Protein AF-A0A523US84-F1 (afdb_monomer)

Organism: Aerophobetes bacterium (NCBI:txid2030807)

Radius of gyration: 10.85 Å; Cα contacts (8 Å, |Δi|>4): 55; chains: 1; bounding box: 29×22×25 Å

Mean predicted aligned error: 3.03 Å

Solvent-accessible surface area (backbone atoms only — not comparable to full-atom values): 3458 Å² total; per-residue (Å²): 115,49,90,83,56,61,55,68,65,81,87,53,90,48,72,28,38,62,74,56,33,43,58,54,26,50,77,71,58,26,50,48,40,65,80,44,58,75,74,50,32,68,72,64,67,36,38,53,66,52,52,48,65,74,72,53,133

Structure (mmCIF, N/CA/C/O backbone):
data_AF-A0A523US84-F1
#
_entry.id   AF-A0A523US84-F1
#
loop_
_atom_site.group_PDB
_atom_site.id
_atom_site.type_symbol
_atom_site.label_atom_id
_atom_site.label_alt_id
_atom_site.label_comp_id
_atom_site.label_asym_id
_atom_site.label_entity_id
_atom_site.label_seq_id
_atom_site.pdbx_PDB_ins_code
_atom_site.Cartn_x
_atom_site.Cartn_y
_atom_site.Cartn_z
_atom_site.occupancy
_atom_site.B_iso_or_equiv
_atom_site.auth_seq_id
_atom_site.auth_comp_id
_atom_site.auth_asym_id
_atom_site.auth_atom_id
_atom_site.pdbx_PDB_model_num
ATOM 1 N N . MET A 1 1 ? 2.467 2.016 -16.045 1.00 61.38 1 MET A N 1
ATOM 2 C CA . MET A 1 1 ? 3.399 2.649 -15.093 1.00 61.38 1 MET A CA 1
ATOM 3 C C . MET A 1 1 ? 2.783 3.966 -14.637 1.00 61.38 1 MET A C 1
ATOM 5 O O . MET A 1 1 ? 2.499 4.790 -15.496 1.00 61.38 1 MET A O 1
ATOM 9 N N . ARG A 1 2 ? 2.512 4.168 -13.343 1.00 72.38 2 ARG A N 1
ATOM 10 C CA . ARG A 1 2 ? 2.129 5.484 -12.809 1.00 72.38 2 ARG A CA 1
ATOM 11 C C . ARG A 1 2 ? 3.409 6.299 -12.621 1.00 72.38 2 ARG A C 1
ATOM 13 O O . ARG A 1 2 ? 4.239 5.900 -11.810 1.00 72.38 2 ARG A O 1
ATOM 20 N N . ALA A 1 3 ? 3.562 7.383 -13.382 1.00 73.62 3 ALA A N 1
ATOM 21 C CA . ALA A 1 3 ? 4.741 8.250 -13.319 1.00 73.62 3 ALA A CA 1
ATOM 22 C C . ALA A 1 3 ? 4.941 8.856 -11.914 1.00 73.62 3 ALA A C 1
ATOM 24 O O . ALA A 1 3 ? 6.068 8.933 -11.440 1.00 73.62 3 ALA A O 1
ATOM 25 N N . ASP A 1 4 ? 3.848 9.146 -11.201 1.00 78.69 4 ASP A N 1
ATOM 26 C CA . ASP A 1 4 ? 3.869 9.825 -9.896 1.00 78.69 4 ASP A CA 1
ATOM 27 C C . ASP A 1 4 ? 3.700 8.862 -8.708 1.00 78.69 4 ASP A C 1
ATOM 29 O O . ASP A 1 4 ? 2.915 9.096 -7.787 1.00 78.69 4 ASP A O 1
ATOM 33 N N . CYS A 1 5 ? 4.377 7.709 -8.727 1.00 90.69 5 CYS A N 1
ATOM 34 C CA . CYS A 1 5 ? 4.324 6.797 -7.584 1.00 90.69 5 CYS A CA 1
ATOM 35 C C . CYS A 1 5 ? 5.098 7.372 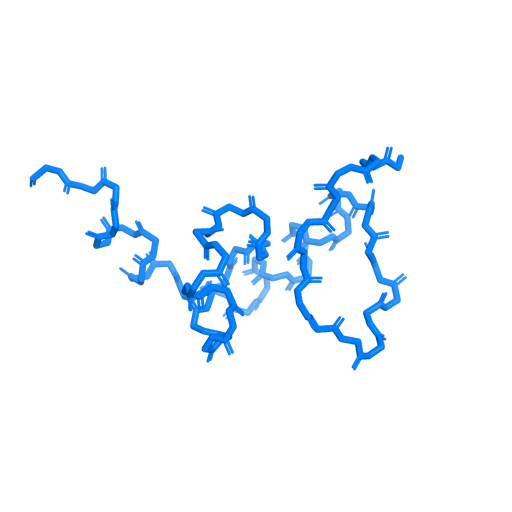-6.387 1.00 90.69 5 CYS A C 1
ATOM 37 O O . CYS A 1 5 ? 6.326 7.350 -6.368 1.00 90.69 5 CYS A O 1
ATOM 39 N N . SER A 1 6 ? 4.372 7.809 -5.356 1.00 88.56 6 SER A N 1
ATOM 40 C CA . SER A 1 6 ? 4.931 8.367 -4.117 1.00 88.56 6 SER A CA 1
ATOM 41 C C . SER A 1 6 ? 5.317 7.326 -3.056 1.00 88.56 6 SER A C 1
ATOM 43 O O . SER A 1 6 ? 5.624 7.706 -1.931 1.00 88.56 6 SER A O 1
ATOM 45 N N . CYS A 1 7 ? 5.333 6.029 -3.396 1.00 91.81 7 CYS A N 1
ATOM 46 C CA . CYS A 1 7 ? 5.795 4.979 -2.483 1.00 91.81 7 CYS A CA 1
ATOM 47 C C . CYS A 1 7 ? 7.221 5.289 -2.005 1.00 91.81 7 CYS A C 1
ATOM 49 O O . CYS A 1 7 ? 8.136 5.423 -2.827 1.00 91.81 7 CYS A O 1
ATOM 51 N N . THR A 1 8 ? 7.396 5.404 -0.690 1.00 91.69 8 THR A N 1
ATOM 52 C CA . THR A 1 8 ? 8.666 5.791 -0.048 1.00 91.69 8 THR A CA 1
ATOM 53 C C . THR A 1 8 ? 9.597 4.605 0.179 1.00 91.69 8 THR A C 1
ATOM 55 O O . THR A 1 8 ? 10.772 4.803 0.478 1.00 91.69 8 THR A O 1
ATOM 58 N N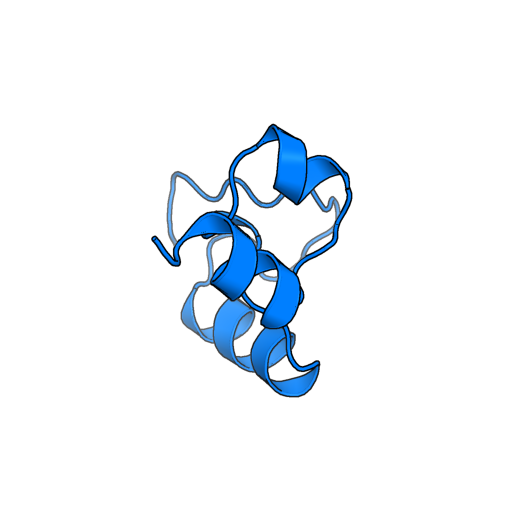 . TYR A 1 9 ? 9.095 3.375 0.023 1.00 90.50 9 TYR A N 1
ATOM 59 C CA . TYR A 1 9 ? 9.887 2.167 0.215 1.00 90.50 9 TYR A CA 1
ATOM 60 C C . TYR A 1 9 ? 10.791 1.889 -0.993 1.00 90.50 9 TYR A C 1
ATOM 62 O O . TYR A 1 9 ? 10.329 1.474 -2.057 1.00 90.50 9 TYR A O 1
ATOM 70 N N . GLU A 1 10 ? 12.095 2.065 -0.801 1.00 87.31 10 GLU A N 1
ATOM 71 C CA . GLU A 1 10 ? 13.154 1.588 -1.695 1.00 87.31 10 GLU A CA 1
ATOM 72 C C . GLU A 1 10 ? 13.765 0.342 -1.039 1.00 87.31 10 GLU A C 1
ATOM 74 O O . GLU A 1 10 ? 14.238 0.469 0.093 1.00 87.31 10 GLU A O 1
ATOM 79 N N . PRO A 1 11 ? 13.718 -0.873 -1.633 1.00 91.62 11 PRO A N 1
ATOM 80 C CA . PRO A 1 11 ? 13.761 -1.210 -3.063 1.00 91.62 11 PRO A CA 1
ATOM 81 C C . PRO A 1 11 ? 12.458 -1.846 -3.613 1.00 91.62 11 PRO A C 1
ATOM 83 O O . PRO A 1 11 ? 12.409 -3.038 -3.932 1.00 91.62 11 PRO A O 1
ATOM 86 N N . CYS A 1 12 ? 11.365 -1.085 -3.731 1.00 92.44 12 CYS A N 1
ATOM 87 C CA . CYS A 1 12 ? 10.088 -1.639 -4.198 1.00 92.44 12 CYS A CA 1
ATOM 88 C C . CYS A 1 12 ? 10.128 -2.081 -5.677 1.00 92.44 12 CYS A C 1
ATOM 90 O O . CYS A 1 12 ? 10.044 -1.260 -6.589 1.00 92.44 12 CYS A O 1
ATOM 92 N N . SER A 1 13 ? 10.130 -3.395 -5.927 1.00 93.19 13 SER A N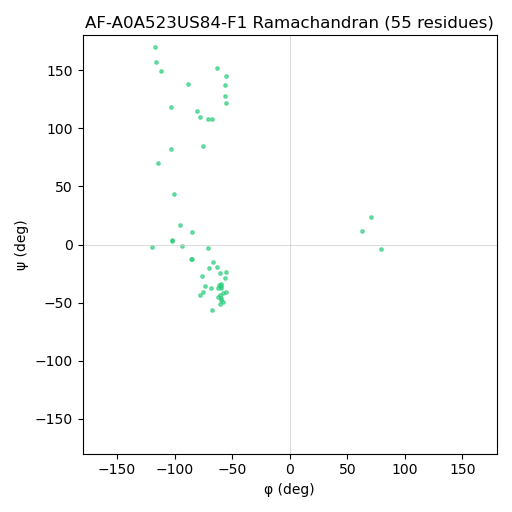 1
ATOM 93 C CA . SER A 1 13 ? 10.101 -3.971 -7.284 1.00 93.19 13 SER A CA 1
ATOM 94 C C . SER A 1 13 ? 8.797 -3.729 -8.058 1.00 93.19 13 SER A C 1
ATOM 96 O O . SER A 1 13 ? 8.766 -3.912 -9.270 1.00 93.19 13 SER A O 1
ATOM 98 N N . ARG A 1 14 ? 7.723 -3.310 -7.374 1.00 92.94 14 ARG A N 1
ATOM 99 C CA . ARG A 1 14 ? 6.380 -3.086 -7.950 1.00 92.94 14 ARG A CA 1
ATOM 100 C C . ARG A 1 14 ? 6.072 -1.603 -8.189 1.00 92.94 14 ARG A C 1
ATOM 102 O O . ARG A 1 14 ? 4.951 -1.256 -8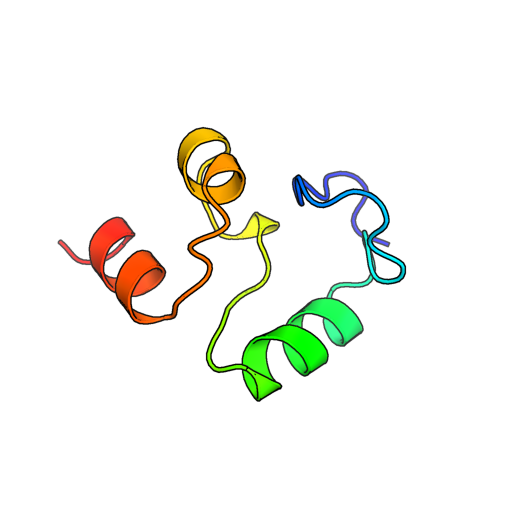.565 1.00 92.94 14 ARG A O 1
ATOM 109 N N . LYS A 1 15 ? 7.026 -0.704 -7.918 1.00 90.75 15 LYS A N 1
ATOM 110 C CA . LYS A 1 15 ? 6.824 0.751 -7.959 1.00 90.75 15 LYS A CA 1
ATOM 111 C C . LYS A 1 15 ? 6.297 1.186 -9.331 1.00 90.75 15 LYS A C 1
ATOM 113 O O . LYS A 1 15 ? 6.836 0.822 -10.369 1.00 90.75 15 LYS A O 1
ATOM 118 N N . GLY A 1 16 ? 5.195 1.937 -9.338 1.00 91.62 16 GLY A N 1
ATOM 119 C CA . GLY A 1 16 ? 4.524 2.373 -10.568 1.00 91.62 16 GLY A CA 1
ATOM 120 C C . GLY A 1 16 ? 3.626 1.323 -11.246 1.00 91.62 16 GLY A C 1
ATOM 121 O O . GLY A 1 16 ? 2.934 1.671 -12.207 1.00 91.62 16 GLY A O 1
ATOM 122 N N . ILE A 1 17 ? 3.548 0.081 -10.758 1.00 94.06 17 ILE A N 1
ATOM 123 C CA . ILE A 1 17 ? 2.678 -0.972 -11.308 1.00 94.06 17 ILE A CA 1
ATOM 124 C C . ILE A 1 17 ? 1.446 -1.140 -10.406 1.00 94.06 17 ILE A C 1
ATOM 126 O O . ILE A 1 17 ? 1.386 -2.011 -9.542 1.00 94.06 17 ILE A O 1
ATOM 130 N N . CYS A 1 18 ? 0.436 -0.281 -10.589 1.00 93.00 18 CYS A N 1
ATOM 131 C CA . CYS A 1 18 ? -0.699 -0.178 -9.660 1.00 93.00 18 CYS A CA 1
ATOM 132 C C . CYS A 1 18 ? -1.444 -1.501 -9.421 1.00 93.00 18 CYS A C 1
ATOM 134 O O . CYS A 1 18 ? -1.769 -1.799 -8.275 1.00 93.00 18 CYS A O 1
ATOM 136 N N . CYS A 1 19 ? -1.675 -2.3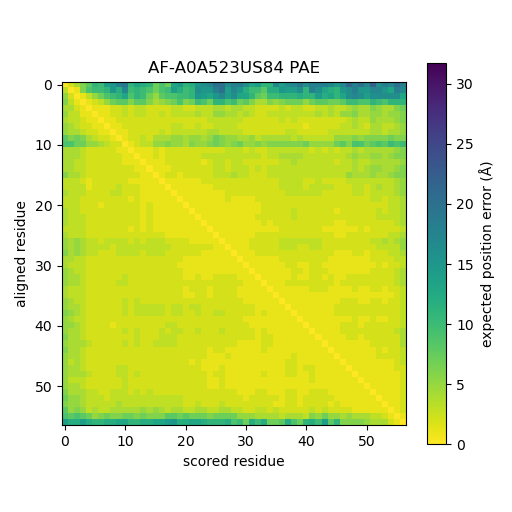11 -10.459 1.00 94.56 19 CYS A N 1
ATOM 137 C CA . CYS A 1 19 ? -2.356 -3.600 -10.307 1.00 94.56 19 CYS A CA 1
ATOM 138 C C . CYS A 1 19 ? -1.573 -4.566 -9.401 1.00 94.56 19 CYS A C 1
ATOM 140 O O . CYS A 1 19 ? -2.170 -5.280 -8.597 1.00 94.56 19 CYS A O 1
ATOM 142 N N . GLU A 1 20 ? -0.240 -4.563 -9.489 1.00 95.88 20 GLU A N 1
ATOM 143 C CA . GLU A 1 20 ? 0.618 -5.393 -8.640 1.00 95.88 20 GLU A CA 1
ATOM 144 C C . GLU A 1 20 ? 0.727 -4.844 -7.218 1.00 95.88 20 GLU A C 1
ATOM 146 O O . GLU A 1 20 ? 0.661 -5.624 -6.270 1.00 95.88 20 GLU A O 1
ATOM 151 N N . CYS A 1 21 ? 0.842 -3.521 -7.051 1.00 95.06 21 CYS A N 1
ATOM 152 C CA . CYS A 1 21 ? 0.814 -2.885 -5.732 1.00 95.06 21 CYS A CA 1
ATOM 153 C C . CYS A 1 21 ? -0.479 -3.211 -4.981 1.00 95.06 21 CYS A C 1
ATOM 155 O O . CYS A 1 21 ? -0.412 -3.626 -3.829 1.00 95.06 21 CYS A O 1
ATOM 157 N N . ILE A 1 22 ? -1.639 -3.050 -5.630 1.00 95.81 22 ILE A N 1
ATOM 158 C CA . ILE A 1 22 ? -2.941 -3.337 -5.014 1.00 95.81 22 ILE A CA 1
ATOM 159 C C . ILE A 1 22 ? -3.012 -4.809 -4.621 1.00 95.81 22 ILE A C 1
ATOM 161 O O . ILE A 1 22 ? -3.285 -5.105 -3.466 1.00 95.81 22 ILE A O 1
ATOM 165 N N . LYS A 1 23 ? -2.707 -5.735 -5.540 1.00 97.06 23 LYS A N 1
ATOM 166 C CA . LYS A 1 23 ? -2.752 -7.174 -5.244 1.00 97.06 23 LYS A CA 1
ATOM 167 C C . LYS A 1 23 ? -1.837 -7.558 -4.076 1.00 97.06 23 LYS A C 1
ATOM 169 O O . LYS A 1 23 ? -2.224 -8.379 -3.252 1.00 97.06 23 LYS A O 1
ATOM 174 N N . TYR A 1 24 ? -0.634 -6.986 -4.024 1.00 96.25 24 TYR A N 1
ATOM 175 C CA . TYR A 1 24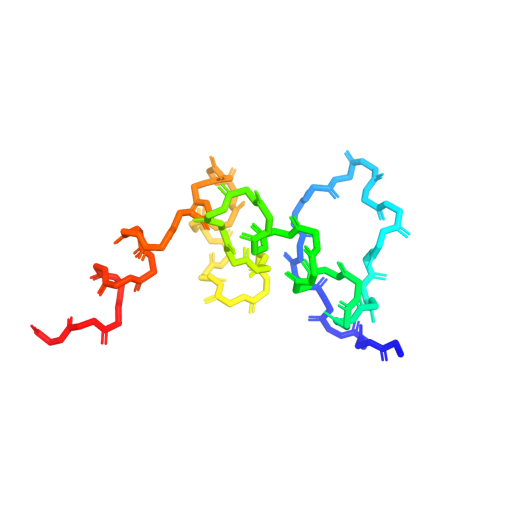 ? 0.341 -7.258 -2.972 1.00 96.25 24 TYR A CA 1
ATOM 176 C C . TYR A 1 2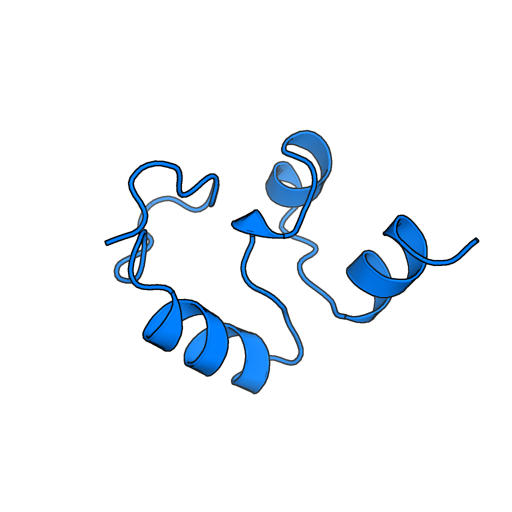4 ? -0.120 -6.730 -1.608 1.00 96.25 24 TYR A C 1
ATOM 178 O O . TYR A 1 24 ? -0.234 -7.512 -0.670 1.00 96.25 24 TYR A O 1
ATOM 186 N N . HIS A 1 25 ? -0.424 -5.432 -1.510 1.00 97.06 25 HIS A N 1
ATOM 187 C CA . HIS A 1 25 ? -0.801 -4.806 -0.240 1.00 97.06 25 HIS A CA 1
ATOM 188 C C . HIS A 1 25 ? -2.160 -5.300 0.264 1.00 97.06 25 HIS A C 1
ATOM 190 O O . HIS A 1 25 ? -2.298 -5.581 1.449 1.00 97.06 25 HIS A O 1
ATOM 196 N N . TRP A 1 26 ? -3.127 -5.538 -0.628 1.00 97.31 26 TRP A N 1
ATOM 197 C CA . TRP A 1 26 ? -4.425 -6.092 -0.237 1.00 97.31 26 TRP A CA 1
ATOM 198 C C . TRP A 1 26 ? -4.294 -7.461 0.438 1.00 97.31 26 TRP A C 1
ATOM 200 O O . TRP A 1 26 ? -4.992 -7.745 1.406 1.00 97.31 26 TRP A O 1
ATOM 210 N N . GLY A 1 27 ? -3.356 -8.298 -0.025 1.00 95.94 27 GLY A N 1
ATOM 211 C CA . GLY A 1 27 ? -3.052 -9.581 0.616 1.00 95.94 27 GLY A CA 1
ATOM 212 C C . GLY A 1 27 ? -2.503 -9.454 2.043 1.00 95.94 27 GLY A C 1
ATOM 213 O O . GLY A 1 27 ? -2.569 -10.420 2.797 1.00 95.94 27 GLY A O 1
ATOM 214 N N . ALA A 1 2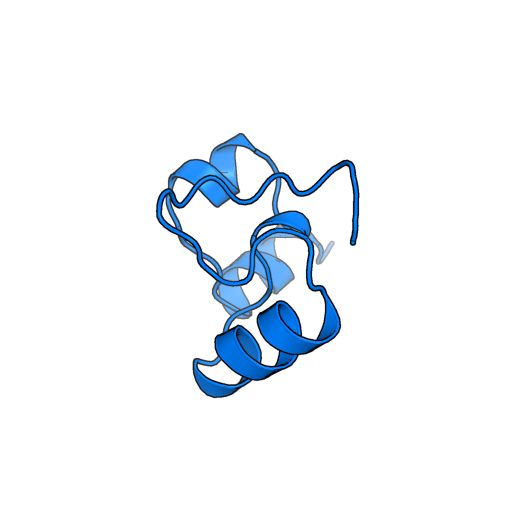8 ? -1.998 -8.275 2.413 1.00 95.06 28 ALA A N 1
ATOM 215 C CA . ALA A 1 28 ? -1.499 -7.937 3.743 1.00 95.06 28 ALA A CA 1
ATOM 216 C C . ALA A 1 28 ? -2.489 -7.091 4.573 1.00 95.06 28 ALA A C 1
ATOM 218 O O . ALA A 1 28 ? -2.144 -6.680 5.675 1.00 95.06 28 ALA A O 1
ATOM 219 N N . GLY A 1 29 ? -3.704 -6.820 4.072 1.00 96.88 29 GLY A N 1
ATOM 220 C CA . GLY A 1 29 ? -4.643 -5.901 4.733 1.00 96.88 29 GLY A CA 1
ATOM 221 C C . GLY A 1 29 ? -4.215 -4.430 4.653 1.00 96.88 29 GLY A C 1
ATOM 222 O O . GLY A 1 29 ? -4.609 -3.617 5.485 1.00 96.88 29 GLY A O 1
ATOM 223 N N . GLU A 1 30 ? -3.404 -4.089 3.653 1.00 97.69 30 GLU A N 1
ATOM 224 C CA . GLU A 1 30 ? -2.857 -2.757 3.427 1.00 97.69 30 GLU A CA 1
ATOM 225 C C . GLU A 1 30 ? -3.338 -2.160 2.098 1.00 97.69 30 GLU A C 1
ATOM 227 O O . GLU A 1 30 ? -3.869 -2.841 1.212 1.00 97.69 30 GLU A O 1
ATOM 232 N N . LEU A 1 31 ? -3.056 -0.873 1.916 1.00 97.00 31 LEU A N 1
ATOM 233 C CA . LEU A 1 31 ? -3.232 -0.160 0.657 1.00 97.00 31 LEU A CA 1
ATOM 234 C C . LEU A 1 31 ? -1.893 0.332 0.083 1.00 97.00 31 LEU A C 1
ATOM 236 O O . LEU A 1 31 ? -0.919 0.508 0.813 1.00 97.00 31 LEU A O 1
ATOM 240 N N . PRO A 1 32 ? -1.800 0.580 -1.239 1.00 95.81 32 PRO A N 1
ATOM 241 C CA . PRO A 1 32 ? -0.606 1.176 -1.824 1.00 95.81 32 PRO A CA 1
ATOM 242 C C . PRO A 1 32 ? -0.251 2.517 -1.174 1.00 95.81 32 PRO A C 1
ATOM 244 O O . PRO A 1 32 ? -1.109 3.384 -1.030 1.00 95.81 32 PRO A O 1
ATOM 247 N N . GLY A 1 33 ? 1.038 2.730 -0.907 1.00 94.12 33 GLY A N 1
ATOM 248 C CA . GLY A 1 33 ? 1.542 3.950 -0.269 1.00 94.12 33 GLY A CA 1
ATOM 249 C C . GLY A 1 33 ? 1.177 5.265 -0.967 1.00 94.12 33 GLY A C 1
ATOM 250 O O . GLY A 1 33 ? 1.070 6.310 -0.339 1.00 94.12 33 GLY A O 1
ATOM 251 N N . CYS A 1 34 ? 0.893 5.217 -2.272 1.00 92.62 34 CYS A N 1
ATOM 252 C CA . CYS A 1 34 ? 0.439 6.384 -3.027 1.00 92.62 34 CYS A CA 1
ATOM 253 C C . CYS A 1 34 ? -0.987 6.856 -2.705 1.00 92.62 34 CYS A C 1
ATOM 255 O O . CYS A 1 34 ? -1.427 7.854 -3.273 1.00 92.62 34 CYS A O 1
ATOM 257 N N . LEU A 1 35 ? -1.705 6.145 -1.833 1.00 93.56 35 LEU A N 1
ATOM 258 C CA . LEU A 1 35 ? -2.999 6.558 -1.294 1.00 93.56 35 LEU A CA 1
ATOM 259 C C . LEU A 1 35 ? -2.878 7.296 0.047 1.00 93.56 35 LEU A C 1
ATOM 261 O O . LEU A 1 35 ? -3.891 7.731 0.579 1.00 93.56 35 LEU A O 1
ATOM 265 N N . PHE A 1 36 ? -1.662 7.460 0.574 1.00 95.12 36 PHE A N 1
ATOM 266 C CA . PHE A 1 36 ? -1.401 8.117 1.850 1.00 95.12 36 PHE A CA 1
ATOM 267 C C . PHE A 1 36 ? -0.664 9.451 1.638 1.00 95.12 36 PHE A C 1
ATOM 269 O O . PHE A 1 36 ? 0.121 9.579 0.688 1.00 95.12 36 PHE A O 1
ATOM 276 N N . PRO A 1 37 ? -0.871 10.452 2.517 1.00 94.94 37 PRO A N 1
ATOM 277 C CA . PRO A 1 37 ? -0.053 11.660 2.534 1.00 94.94 37 PRO A CA 1
ATOM 278 C C . PRO A 1 37 ? 1.445 11.324 2.668 1.00 94.94 37 PRO A C 1
ATOM 280 O O . PRO A 1 37 ? 1.782 10.368 3.373 1.00 94.94 37 PRO A O 1
ATOM 283 N N . PRO A 1 38 ? 2.366 12.085 2.044 1.00 93.44 38 PRO A N 1
ATOM 284 C CA . PRO A 1 38 ? 3.801 11.779 2.058 1.00 93.44 38 PRO A CA 1
ATOM 285 C C . PRO A 1 38 ? 4.423 11.647 3.453 1.00 93.44 38 PRO A C 1
ATOM 287 O O . PRO A 1 38 ? 5.433 10.962 3.618 1.00 93.44 38 PRO A O 1
ATOM 290 N N . GLU A 1 39 ? 3.882 12.344 4.443 1.00 94.69 39 GLU A N 1
ATOM 291 C CA . GLU A 1 39 ? 4.283 12.280 5.844 1.00 94.69 39 GLU A CA 1
ATOM 292 C C . GLU A 1 39 ? 3.820 10.988 6.528 1.00 94.69 39 GLU A C 1
ATOM 294 O O . GLU A 1 39 ? 4.573 10.427 7.318 1.00 94.69 39 GLU A O 1
ATOM 299 N N . VAL A 1 40 ? 2.640 10.471 6.172 1.00 96.31 40 VAL A N 1
ATOM 300 C CA . VAL A 1 40 ? 2.123 9.192 6.682 1.00 96.31 40 VAL A CA 1
ATOM 301 C C . VAL A 1 40 ? 2.803 8.028 5.975 1.00 96.31 40 VAL A C 1
ATOM 303 O O . VAL A 1 40 ? 3.275 7.103 6.617 1.00 96.31 40 VAL A O 1
ATOM 306 N N . GLU A 1 41 ? 2.965 8.092 4.657 1.00 95.25 41 GLU A N 1
ATOM 307 C CA . GLU A 1 41 ? 3.645 7.042 3.891 1.00 95.25 41 GLU A CA 1
ATOM 308 C C . GLU A 1 41 ? 5.108 6.838 4.340 1.00 95.25 41 GLU A C 1
ATOM 310 O O . GLU A 1 41 ? 5.666 5.752 4.204 1.00 95.25 41 GLU A O 1
ATOM 315 N N . ARG A 1 42 ? 5.749 7.856 4.932 1.00 94.75 42 ARG A N 1
ATOM 316 C CA . ARG A 1 42 ? 7.084 7.732 5.550 1.00 94.75 42 ARG A CA 1
ATOM 317 C C . ARG A 1 42 ? 7.104 6.915 6.844 1.00 94.75 42 ARG A C 1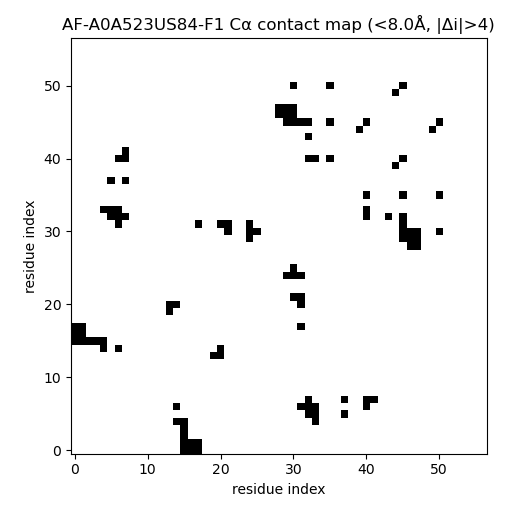
ATOM 319 O O . ARG A 1 42 ? 8.177 6.454 7.224 1.00 94.75 42 ARG A O 1
ATOM 326 N N . THR A 1 43 ? 5.967 6.740 7.517 1.00 95.75 43 THR A N 1
ATOM 327 C CA . THR A 1 43 ? 5.853 5.875 8.705 1.00 95.75 43 THR A CA 1
ATOM 328 C C . THR A 1 43 ? 5.606 4.416 8.332 1.00 95.75 43 THR A C 1
ATOM 330 O O . THR A 1 43 ? 5.733 3.544 9.188 1.00 95.75 43 THR A O 1
ATOM 333 N N . TYR A 1 44 ? 5.282 4.157 7.060 1.00 94.94 44 TYR A N 1
ATOM 334 C CA . TYR A 1 44 ? 4.914 2.853 6.514 1.00 94.94 44 TYR A CA 1
ATOM 335 C C . TYR A 1 44 ? 3.634 2.240 7.101 1.00 94.94 44 TYR A C 1
ATOM 337 O O . TYR A 1 44 ? 3.341 1.082 6.812 1.00 94.94 44 TYR A O 1
ATOM 345 N N . ASP A 1 45 ? 2.840 3.002 7.859 1.00 97.00 45 ASP A N 1
ATOM 346 C CA . ASP A 1 45 ? 1.510 2.571 8.296 1.00 97.00 45 ASP A CA 1
ATOM 347 C C . ASP A 1 45 ? 0.517 2.661 7.130 1.00 97.00 45 ASP A C 1
ATOM 349 O O . ASP A 1 45 ? -0.186 3.657 6.942 1.00 97.00 45 ASP A O 1
ATOM 353 N N . ARG A 1 46 ? 0.504 1.596 6.325 1.00 96.69 46 ARG A N 1
ATOM 354 C CA . ARG A 1 46 ? -0.368 1.430 5.156 1.00 96.69 46 ARG A CA 1
ATOM 355 C C . ARG A 1 46 ? -1.641 0.645 5.469 1.00 96.69 46 ARG A C 1
ATOM 357 O O . ARG A 1 46 ? -2.288 0.138 4.550 1.00 96.69 46 ARG A O 1
ATOM 364 N N . SER A 1 47 ? -1.980 0.516 6.749 1.00 98.00 47 SER A N 1
ATOM 365 C CA . SER A 1 47 ? -3.141 -0.238 7.208 1.00 98.00 47 SER A CA 1
ATOM 366 C C . SER A 1 47 ? -4.455 0.370 6.707 1.00 98.00 47 SER A C 1
ATOM 368 O O . SER A 1 47 ? -4.571 1.582 6.480 1.00 98.00 47 SER A O 1
ATOM 370 N N . LEU A 1 48 ? -5.472 -0.479 6.544 1.00 97.81 48 LEU A N 1
ATOM 371 C CA . LEU A 1 48 ? -6.830 -0.025 6.241 1.00 97.81 48 LEU A CA 1
ATOM 372 C C . LEU A 1 48 ? -7.367 0.890 7.351 1.00 97.81 48 LEU A C 1
ATOM 374 O O . LEU A 1 48 ? -8.046 1.871 7.057 1.00 97.81 48 LEU A O 1
ATOM 378 N N . GLU A 1 49 ? -7.020 0.624 8.610 1.00 97.94 49 GLU A N 1
ATOM 379 C CA . GLU A 1 49 ? -7.386 1.442 9.766 1.00 97.94 49 GLU A CA 1
ATOM 380 C C . GLU A 1 49 ? -6.800 2.856 9.667 1.00 97.94 49 GLU A C 1
ATOM 382 O O . GLU A 1 49 ? -7.515 3.840 9.880 1.00 97.94 49 GLU A O 1
ATOM 387 N N . CYS A 1 50 ? -5.517 2.976 9.305 1.00 97.81 50 CYS A N 1
ATOM 388 C CA . CYS A 1 50 ? -4.877 4.267 9.068 1.00 97.81 50 CYS A CA 1
ATOM 389 C C . CYS A 1 50 ? -5.586 5.030 7.945 1.00 97.81 50 CYS A C 1
ATOM 391 O O . CYS A 1 50 ? -5.932 6.200 8.120 1.00 97.81 50 CYS A O 1
ATOM 393 N N . PHE A 1 51 ? -5.878 4.352 6.832 1.00 97.69 51 PHE A N 1
ATOM 394 C CA . PHE A 1 51 ? -6.589 4.944 5.702 1.00 97.69 51 PHE A CA 1
ATOM 395 C C . PHE A 1 51 ? -7.987 5.450 6.091 1.00 97.69 51 PHE A C 1
ATOM 397 O O . PHE A 1 51 ? -8.335 6.595 5.806 1.00 97.69 51 PHE A O 1
ATOM 404 N N . VAL A 1 52 ? -8.776 4.631 6.792 1.00 97.31 52 VAL A N 1
ATOM 405 C CA . VAL A 1 52 ? -10.117 5.006 7.267 1.00 97.31 52 VAL A CA 1
ATOM 406 C C . VAL A 1 52 ? -10.039 6.208 8.207 1.00 97.31 52 VAL A C 1
ATOM 408 O O . VAL A 1 52 ? -10.815 7.145 8.043 1.00 97.31 52 VAL A O 1
ATOM 411 N N . ARG A 1 53 ? -9.077 6.243 9.136 1.00 96.75 53 ARG A N 1
ATOM 412 C CA . ARG A 1 53 ? -8.874 7.381 10.049 1.00 96.75 53 ARG A CA 1
ATOM 413 C C . ARG A 1 53 ? -8.531 8.686 9.321 1.00 96.75 53 ARG A C 1
ATOM 415 O O . ARG A 1 53 ? -8.930 9.745 9.787 1.00 96.75 53 ARG A O 1
ATOM 422 N N . LEU A 1 54 ? -7.784 8.627 8.218 1.00 96.62 54 LEU A N 1
ATOM 423 C CA . LEU A 1 54 ? -7.383 9.816 7.451 1.00 96.62 54 LEU A CA 1
ATOM 424 C C . LEU A 1 54 ? -8.505 10.400 6.587 1.00 96.62 54 LEU A C 1
ATOM 426 O O . LEU A 1 54 ? -8.471 11.587 6.267 1.00 96.62 54 LEU A O 1
ATOM 430 N N . HIS A 1 55 ? -9.458 9.568 6.169 1.00 94.69 55 HIS A N 1
ATOM 431 C CA . HIS A 1 55 ? -10.450 9.936 5.157 1.00 94.69 55 HIS A CA 1
ATOM 432 C C . HIS A 1 55 ? -11.902 9.871 5.641 1.00 94.69 55 HIS A C 1
ATOM 434 O O . HIS A 1 55 ? -12.804 10.208 4.874 1.00 94.69 55 HIS A O 1
ATOM 440 N N . SER A 1 56 ? -12.140 9.460 6.886 1.00 92.00 56 SER A N 1
ATOM 441 C CA . SER A 1 56 ? -13.467 9.527 7.503 1.00 92.00 56 SER A CA 1
ATOM 442 C C . SER A 1 56 ? -13.670 10.885 8.189 1.00 92.00 56 SER A C 1
ATOM 444 O O . SER A 1 56 ? -12.728 11.369 8.819 1.00 92.00 56 SER A O 1
ATOM 446 N N . PRO A 1 57 ? -14.857 11.504 8.051 1.00 74.75 57 PRO A N 1
ATOM 447 C CA . PRO A 1 57 ? -15.195 12.766 8.709 1.00 74.75 57 PRO A CA 1
ATOM 448 C C . PRO A 1 57 ? -15.353 12.638 10.229 1.00 74.75 57 PRO A C 1
ATOM 450 O O . PRO A 1 57 ? -15.700 11.533 10.709 1.00 74.75 57 PRO A O 1
#

Sequence (57 aa):
MRADCSCTYEPCSRKGICCECIKYHWGAGELPGCLFPPEVERTYDRSLECFVRLHSP

pLDDT: mean 92.7, std 7.02, range [61.38, 98.0]

Foldseek 3Di:
DQPPQLQPDPPDPCGPVQVVQQVVQVVVQFHRLSLDDSVVSVVVPRHPVVSCVVPPD

Secondary structure (DSSP, 8-state):
--TT-----TT-TTTT-HHHHHHHHHTTTB--GGGS-HHHHTTT--BHHHHHHHH--